Protein AF-A0A7C2QAQ6-F1 (afdb_monomer)

Radius of gyration: 14.37 Å; Cα contacts (8 Å, |Δi|>4): 98; chains: 1; bounding box: 31×32×42 Å

Structure (mmCIF, N/CA/C/O backbone):
data_AF-A0A7C2QAQ6-F1
#
_entry.id   AF-A0A7C2QAQ6-F1
#
loop_
_atom_site.group_PDB
_atom_site.id
_atom_site.type_symbol
_atom_site.label_atom_id
_atom_site.label_alt_id
_atom_site.label_comp_id
_atom_site.label_asym_id
_atom_site.label_entity_id
_atom_site.label_seq_id
_atom_site.pdbx_PDB_ins_code
_atom_site.Cartn_x
_atom_site.Cartn_y
_atom_site.Cartn_z
_atom_site.occupancy
_atom_site.B_iso_or_equiv
_atom_site.auth_seq_id
_atom_site.auth_comp_id
_atom_site.auth_asym_id
_atom_site.auth_atom_id
_atom_site.pdbx_PDB_model_num
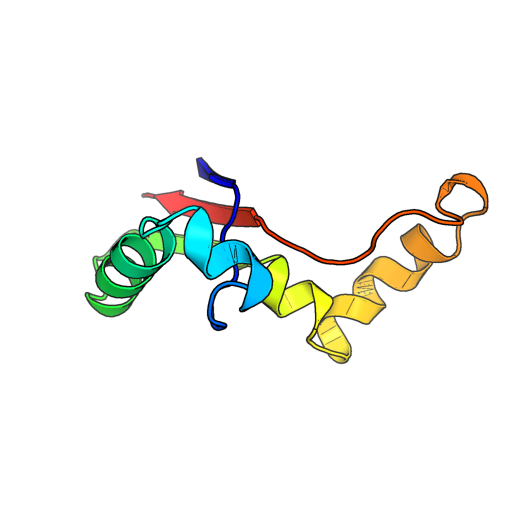ATOM 1 N N . MET A 1 1 ? -13.905 0.706 1.427 1.00 93.50 1 MET A N 1
ATOM 2 C CA . MET A 1 1 ? -13.309 2.047 1.244 1.00 93.50 1 MET A CA 1
ATOM 3 C C . MET A 1 1 ? -11.869 1.890 0.783 1.00 93.50 1 MET A C 1
ATOM 5 O O . MET A 1 1 ? -11.239 0.903 1.147 1.00 93.50 1 MET A O 1
ATOM 9 N N . GLN A 1 2 ? -11.371 2.824 -0.025 1.00 95.56 2 GLN A N 1
ATOM 10 C CA . GLN A 1 2 ? -9.995 2.833 -0.519 1.00 95.56 2 GLN A CA 1
ATOM 11 C C . GLN A 1 2 ? -9.283 4.093 -0.011 1.00 95.56 2 GLN A C 1
ATOM 13 O O . GLN A 1 2 ? -9.896 5.157 0.062 1.00 95.56 2 GLN A O 1
ATOM 18 N N . PHE A 1 3 ? -8.009 3.941 0.349 1.00 96.19 3 PHE A N 1
ATOM 19 C CA . PHE A 1 3 ? -7.095 5.028 0.678 1.00 96.19 3 PHE A CA 1
ATOM 20 C C . PHE A 1 3 ? -5.933 5.042 -0.317 1.00 96.19 3 PHE A C 1
ATOM 22 O O . PHE A 1 3 ? -5.328 3.999 -0.595 1.00 96.19 3 PHE A O 1
ATOM 29 N N . HIS A 1 4 ? -5.620 6.225 -0.838 1.00 95.06 4 HIS A N 1
ATOM 30 C CA . HIS A 1 4 ? -4.448 6.474 -1.674 1.00 95.06 4 HIS A CA 1
ATOM 31 C C . HIS A 1 4 ? -3.222 6.803 -0.819 1.00 95.06 4 HIS A C 1
ATOM 33 O O . HIS A 1 4 ? -3.356 7.199 0.336 1.00 95.06 4 HIS A O 1
ATOM 39 N N . ASP A 1 5 ? -2.038 6.653 -1.408 1.00 95.62 5 ASP A N 1
ATOM 40 C CA . ASP A 1 5 ? -0.751 7.002 -0.806 1.00 95.62 5 ASP A CA 1
ATOM 41 C C . ASP A 1 5 ? -0.528 6.341 0.563 1.00 95.62 5 ASP A C 1
ATOM 43 O O . ASP A 1 5 ? -0.090 6.969 1.525 1.00 95.62 5 ASP A O 1
ATOM 47 N N . ILE A 1 6 ? -0.831 5.043 0.644 1.00 97.38 6 ILE A N 1
ATOM 48 C CA . ILE A 1 6 ? -0.595 4.218 1.832 1.00 97.38 6 ILE A CA 1
ATOM 49 C C . ILE A 1 6 ? 0.458 3.162 1.510 1.00 97.38 6 ILE A C 1
ATOM 51 O O . ILE A 1 6 ? 0.272 2.354 0.596 1.00 97.38 6 ILE A O 1
ATOM 55 N N . PHE A 1 7 ? 1.541 3.150 2.293 1.00 97.44 7 PHE A N 1
ATOM 56 C CA . PHE A 1 7 ? 2.667 2.229 2.122 1.00 97.44 7 PHE A CA 1
ATOM 57 C C . PHE A 1 7 ? 2.765 1.164 3.217 1.00 97.44 7 PHE A C 1
ATOM 59 O O . PHE A 1 7 ? 3.721 0.391 3.217 1.00 97.44 7 PHE A O 1
ATOM 66 N N . LEU A 1 8 ? 1.778 1.083 4.116 1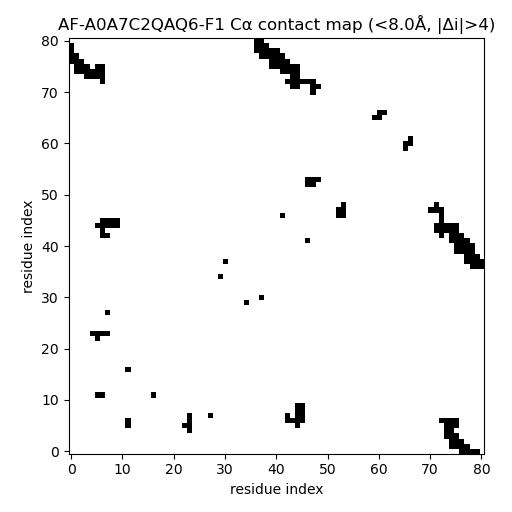.00 97.19 8 LEU A N 1
ATOM 67 C CA . LEU A 1 8 ? 1.781 0.126 5.222 1.00 97.19 8 LEU A CA 1
ATOM 68 C C . LEU A 1 8 ? 2.043 -1.321 4.743 1.00 97.19 8 LEU A C 1
ATOM 70 O O . LEU A 1 8 ? 1.513 -1.728 3.703 1.00 97.19 8 LEU A O 1
ATOM 74 N N . PRO A 1 9 ? 2.846 -2.102 5.494 1.00 96.31 9 PRO A N 1
ATOM 75 C CA . PRO A 1 9 ? 3.414 -1.787 6.814 1.00 96.31 9 PRO A CA 1
ATOM 76 C C . PRO A 1 9 ? 4.718 -0.966 6.771 1.00 96.31 9 PRO A C 1
ATOM 78 O O . PRO A 1 9 ? 5.394 -0.841 7.788 1.00 96.31 9 PRO A O 1
ATOM 81 N N . TYR A 1 10 ? 5.100 -0.434 5.612 1.00 96.81 10 TYR A N 1
ATOM 82 C CA . TYR A 1 10 ? 6.330 0.331 5.435 1.00 96.81 10 TYR A CA 1
ATOM 83 C C . TYR A 1 10 ? 6.115 1.835 5.629 1.00 96.81 10 TYR A C 1
ATOM 85 O O . TYR A 1 10 ? 5.007 2.353 5.479 1.00 96.81 10 TYR A O 1
ATOM 93 N N . ASP A 1 11 ? 7.211 2.546 5.886 1.00 96.44 11 ASP A N 1
ATOM 94 C CA . ASP A 1 11 ? 7.229 4.004 5.872 1.00 96.44 11 ASP A CA 1
ATOM 95 C C . ASP A 1 11 ? 7.060 4.585 4.463 1.00 96.44 11 ASP A C 1
ATOM 97 O O . ASP A 1 11 ? 7.267 3.918 3.439 1.00 96.44 11 ASP A O 1
ATOM 101 N N . TYR A 1 12 ? 6.717 5.875 4.420 1.00 96.44 12 TYR A N 1
ATOM 102 C CA . TYR A 1 12 ? 6.768 6.646 3.185 1.00 96.44 12 TYR A CA 1
ATOM 103 C C . TYR A 1 12 ? 8.182 6.609 2.585 1.00 96.44 12 TYR A C 1
ATOM 105 O O . TYR A 1 12 ? 9.170 6.645 3.325 1.00 96.44 12 TYR A O 1
ATOM 113 N N . PRO A 1 13 ? 8.320 6.599 1.245 1.00 93.75 13 PRO A N 1
ATOM 114 C CA . PRO A 1 13 ? 9.627 6.712 0.612 1.00 93.75 13 PRO A CA 1
ATOM 115 C C . PRO A 1 13 ? 10.380 7.960 1.113 1.00 93.75 13 PRO A C 1
ATOM 117 O O . PRO A 1 13 ? 9.789 9.040 1.125 1.00 93.75 13 PRO A O 1
ATOM 120 N N . PRO A 1 14 ? 11.686 7.887 1.445 1.00 94.19 14 PRO A N 1
ATOM 121 C CA . PRO A 1 14 ? 12.409 9.021 2.038 1.00 94.19 14 PRO A CA 1
ATOM 122 C C . PRO A 1 14 ? 12.343 10.318 1.218 1.00 94.19 14 PRO A C 1
ATOM 124 O O . PRO A 1 14 ? 12.272 11.418 1.764 1.00 94.19 14 PRO A O 1
ATOM 127 N N . HIS A 1 15 ? 12.294 10.204 -0.112 1.00 94.25 15 HIS A N 1
ATOM 128 C CA . HIS A 1 15 ? 12.180 11.352 -1.015 1.00 94.25 15 HIS A CA 1
ATOM 129 C C . HIS A 1 15 ? 10.822 12.084 -0.927 1.00 94.25 15 HIS A C 1
ATOM 131 O O . HIS A 1 15 ? 10.698 13.195 -1.440 1.00 94.25 15 HIS A O 1
ATOM 137 N N . TRP A 1 16 ? 9.814 11.509 -0.258 1.00 94.62 16 TRP A N 1
ATOM 138 C CA . TRP A 1 16 ? 8.522 12.150 0.024 1.00 94.62 16 TRP A CA 1
ATOM 139 C C . TRP A 1 16 ? 8.530 12.975 1.313 1.00 94.62 16 TRP A C 1
ATOM 141 O O . TRP A 1 16 ? 7.530 13.622 1.605 1.00 94.62 16 TRP A O 1
ATOM 151 N N . GLY A 1 17 ? 9.643 13.044 2.054 1.00 91.62 17 GLY A N 1
ATOM 152 C CA . GLY A 1 17 ? 9.704 13.761 3.336 1.00 91.62 17 GLY A CA 1
ATOM 153 C C . GLY A 1 17 ? 9.281 15.238 3.277 1.00 91.62 17 GLY A C 1
ATOM 154 O O . GLY A 1 17 ? 8.787 15.773 4.261 1.00 91.62 17 GLY A O 1
ATOM 155 N N . LYS A 1 18 ? 9.393 15.894 2.112 1.00 95.75 18 LYS A N 1
ATOM 156 C CA . LYS A 1 18 ? 8.939 17.285 1.901 1.00 95.75 18 LYS A CA 1
ATOM 157 C C . LYS A 1 18 ? 7.441 17.431 1.602 1.00 95.75 18 LYS A C 1
ATOM 159 O O . LYS A 1 18 ? 6.968 18.551 1.449 1.00 95.75 18 LYS A O 1
ATOM 164 N N . ARG A 1 19 ? 6.707 16.324 1.462 1.00 94.88 19 ARG A N 1
ATOM 165 C CA . ARG A 1 19 ? 5.248 16.324 1.264 1.00 94.88 19 ARG A CA 1
ATOM 166 C C . ARG A 1 19 ? 4.486 16.400 2.584 1.00 94.88 19 ARG A C 1
ATOM 168 O O . ARG A 1 19 ? 3.322 16.772 2.569 1.00 94.88 19 ARG A O 1
ATOM 175 N N . TYR A 1 20 ? 5.146 16.072 3.699 1.00 93.19 20 TYR A N 1
ATOM 176 C CA . TYR A 1 20 ? 4.577 16.112 5.050 1.00 93.19 20 TYR A CA 1
ATOM 177 C C . TYR A 1 20 ? 3.291 15.281 5.224 1.00 93.19 20 TYR A C 1
ATOM 179 O O . TYR A 1 20 ? 2.465 15.591 6.078 1.00 93.19 20 TYR A O 1
ATOM 187 N N . TYR A 1 21 ? 3.129 14.215 4.433 1.00 95.44 21 TYR A N 1
AT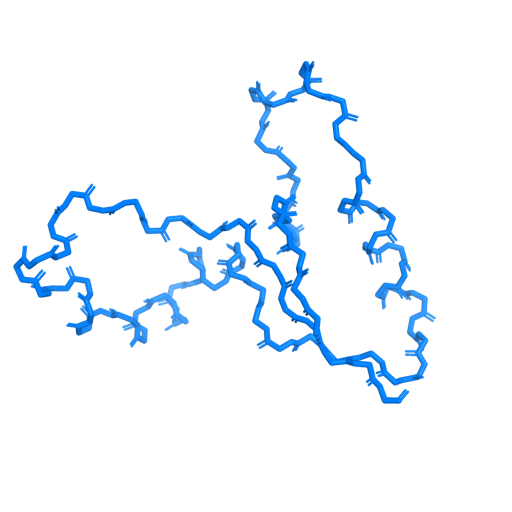OM 188 C CA . TYR A 1 21 ? 2.026 13.270 4.601 1.00 95.44 21 TYR A CA 1
ATOM 189 C C . TYR A 1 21 ? 2.153 12.525 5.926 1.00 95.44 21 TYR A C 1
ATOM 191 O O . TYR A 1 21 ? 3.245 12.132 6.344 1.00 95.44 21 TYR A O 1
ATOM 199 N N . SER A 1 22 ? 1.015 12.342 6.585 1.00 95.25 22 SER A N 1
ATOM 200 C CA . SER A 1 22 ? 0.915 11.712 7.906 1.00 95.25 22 SER A CA 1
ATOM 201 C C . SER A 1 22 ? -0.268 10.749 8.031 1.00 95.25 22 SER A C 1
ATOM 203 O O . SER A 1 22 ? -0.380 10.018 9.016 1.00 95.25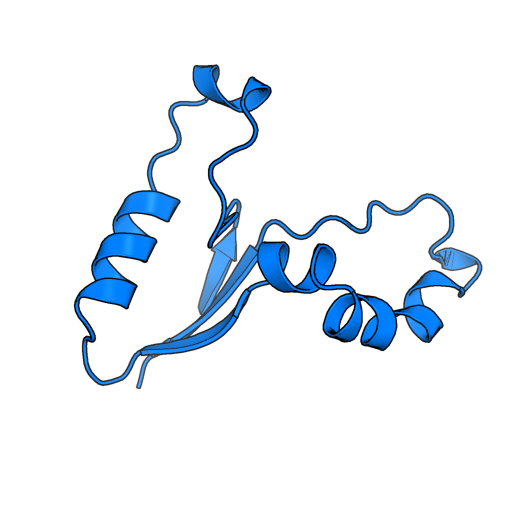 22 SER A O 1
ATOM 205 N N . GLU A 1 23 ? -1.119 10.693 7.010 1.00 95.69 23 GLU A N 1
ATOM 206 C CA . GLU A 1 23 ? -2.385 9.972 6.968 1.00 95.69 23 GLU A CA 1
ATOM 207 C C . GLU A 1 23 ? -2.194 8.470 7.209 1.00 95.69 23 GLU A C 1
ATOM 209 O O . GLU A 1 23 ? -2.954 7.869 7.971 1.00 95.69 23 GLU A O 1
ATOM 214 N N . GLN A 1 24 ? -1.141 7.859 6.647 1.00 96.62 24 GLN A N 1
ATOM 215 C CA . GLN A 1 24 ? -0.883 6.435 6.875 1.00 96.62 24 GLN A CA 1
ATOM 216 C C . GLN A 1 24 ? -0.565 6.101 8.336 1.00 96.62 24 GLN A C 1
ATOM 218 O O . GLN A 1 24 ? -0.857 4.993 8.778 1.00 96.62 24 GLN A O 1
ATOM 223 N N . TYR A 1 25 ? 0.023 7.031 9.094 1.00 96.94 25 TYR A N 1
ATOM 224 C CA . TYR A 1 25 ? 0.367 6.789 10.494 1.00 96.94 25 TYR A CA 1
ATOM 225 C C . TYR A 1 25 ? -0.878 6.835 11.378 1.00 96.94 25 TYR A C 1
ATOM 227 O O . TYR A 1 25 ? -1.013 6.014 12.282 1.00 96.94 25 TYR A O 1
ATOM 235 N N . LEU A 1 26 ? -1.831 7.720 11.072 1.00 95.19 26 LEU A N 1
ATOM 236 C CA . LEU A 1 26 ? -3.144 7.717 11.723 1.00 95.19 26 LEU A CA 1
ATOM 237 C C . LEU A 1 26 ? -3.915 6.430 11.409 1.00 95.19 26 LEU A C 1
ATOM 239 O O . LEU A 1 26 ? -4.470 5.807 12.313 1.00 95.19 26 LEU A O 1
ATOM 243 N N . LEU A 1 27 ? -3.884 5.990 10.149 1.00 94.56 27 LEU A N 1
ATOM 244 C CA . LEU A 1 27 ? -4.465 4.711 9.748 1.00 94.56 27 LEU A CA 1
ATOM 245 C C . LEU A 1 27 ? -3.803 3.534 10.482 1.00 94.56 27 LEU A C 1
ATOM 247 O O . LEU A 1 27 ? -4.505 2.655 10.974 1.00 94.56 27 LEU A O 1
ATOM 251 N N . ALA A 1 28 ? -2.474 3.523 10.609 1.00 95.62 28 ALA A N 1
ATOM 252 C CA . ALA A 1 28 ? -1.754 2.482 11.340 1.00 95.62 28 ALA A CA 1
ATOM 253 C C . ALA A 1 28 ? -2.166 2.424 12.817 1.00 95.62 28 ALA A C 1
ATOM 255 O 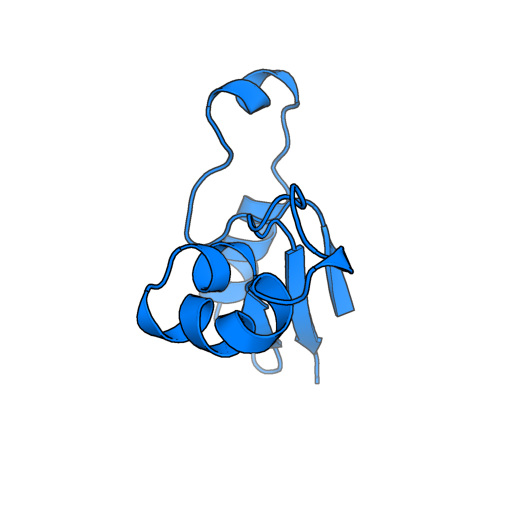O . ALA A 1 28 ? -2.419 1.337 13.333 1.00 95.62 28 ALA A O 1
ATOM 256 N N . VAL A 1 29 ? -2.288 3.578 13.484 1.00 95.19 29 VAL A N 1
ATOM 257 C CA . VAL A 1 29 ? -2.791 3.656 14.866 1.00 95.19 29 VAL A CA 1
ATOM 258 C C . VAL A 1 29 ? -4.199 3.073 14.962 1.00 95.19 29 VAL A C 1
ATOM 260 O O . VAL A 1 29 ? -4.465 2.278 15.861 1.00 95.19 29 VAL A O 1
ATOM 263 N N . TRP A 1 30 ? -5.084 3.416 14.025 1.00 92.06 30 TRP A N 1
ATOM 264 C CA . TRP A 1 30 ? -6.458 2.919 14.020 1.00 92.06 30 TRP A CA 1
ATOM 265 C C . TRP A 1 30 ? -6.534 1.397 13.829 1.00 92.06 30 TRP A C 1
ATOM 267 O O . TRP A 1 30 ? -7.237 0.719 14.575 1.00 92.06 30 TRP A O 1
ATOM 277 N N . LEU A 1 31 ? -5.737 0.840 12.910 1.00 92.94 31 LEU A N 1
ATOM 278 C CA . LEU A 1 31 ? -5.625 -0.610 12.714 1.00 92.94 31 LEU A CA 1
ATOM 279 C C . LEU A 1 31 ? -5.054 -1.319 13.956 1.00 92.94 31 LEU A C 1
ATOM 281 O O . LEU A 1 31 ? -5.538 -2.382 14.348 1.00 92.94 31 LEU A O 1
ATOM 285 N N . LEU A 1 32 ? -4.046 -0.730 14.607 1.00 93.75 32 LEU A N 1
ATOM 286 C CA . LEU A 1 32 ? -3.421 -1.285 15.814 1.00 93.75 32 LEU A CA 1
ATOM 287 C C . LEU A 1 32 ? -4.314 -1.204 17.054 1.00 93.75 32 LEU A C 1
ATOM 289 O O . LEU A 1 32 ? -4.175 -2.041 17.946 1.00 93.75 32 LEU A O 1
ATOM 293 N N . ALA A 1 33 ? -5.244 -0.248 17.104 1.00 93.00 33 ALA A N 1
ATOM 294 C CA . ALA A 1 33 ? -6.236 -0.150 18.171 1.00 93.00 33 ALA A CA 1
ATOM 295 C C . ALA A 1 33 ? -7.205 -1.350 18.199 1.00 93.00 33 ALA A C 1
ATOM 297 O O . ALA A 1 33 ? -7.927 -1.512 19.181 1.00 93.00 33 ALA A O 1
ATOM 298 N N . ARG A 1 34 ? -7.188 -2.212 17.164 1.00 82.00 34 ARG A N 1
ATOM 299 C CA . ARG A 1 34 ? -8.035 -3.412 17.026 1.00 82.00 34 ARG A CA 1
ATOM 300 C C . ARG A 1 34 ? -9.521 -3.102 17.185 1.00 82.00 34 ARG A C 1
ATOM 302 O O . ARG A 1 34 ? -10.255 -3.847 17.832 1.00 82.00 34 ARG A O 1
ATOM 309 N N . GLU A 1 35 ? -9.939 -1.987 16.601 1.00 79.31 35 GLU A N 1
ATOM 310 C CA . GLU A 1 35 ? -11.341 -1.602 16.573 1.00 79.31 35 GLU A CA 1
ATOM 311 C C . GLU A 1 35 ? -12.151 -2.700 15.840 1.00 79.31 35 GLU A C 1
ATOM 313 O O . GLU A 1 35 ? -11.772 -3.107 14.733 1.00 79.31 35 GLU A O 1
ATOM 318 N N . PRO A 1 36 ? -13.186 -3.280 16.480 1.00 80.44 36 PRO A N 1
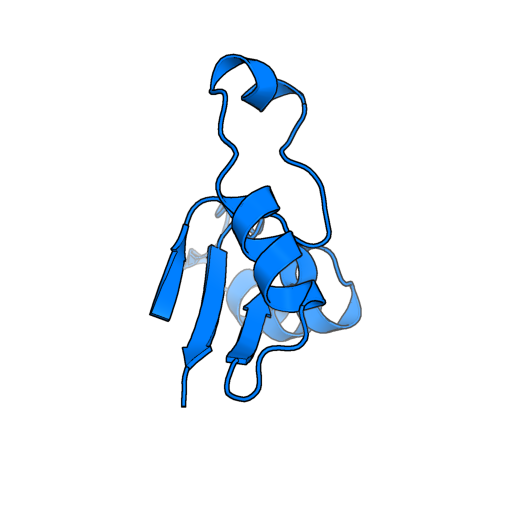ATOM 319 C CA . PRO A 1 36 ? -13.983 -4.333 15.867 1.00 80.44 36 PRO A CA 1
ATOM 320 C C . PRO A 1 36 ? -14.755 -3.808 14.656 1.00 80.44 36 PRO A C 1
ATOM 322 O O . PRO A 1 36 ? -15.589 -2.928 14.789 1.00 80.44 36 PRO A O 1
ATOM 325 N N . GLY A 1 37 ? -14.560 -4.433 13.496 1.00 86.25 37 GLY A N 1
ATOM 326 C CA . GLY A 1 37 ? -15.298 -4.084 12.277 1.00 86.25 37 GLY A CA 1
ATOM 327 C C . GLY A 1 37 ? -14.415 -3.598 11.137 1.00 86.25 37 GLY A C 1
ATOM 328 O O . GLY A 1 37 ? -14.919 -3.421 10.032 1.00 86.25 37 GLY A O 1
ATOM 329 N N . ILE A 1 38 ? -13.104 -3.455 11.354 1.00 91.12 38 ILE A N 1
ATOM 330 C CA . ILE A 1 38 ? -12.152 -3.116 10.291 1.00 91.12 38 ILE A CA 1
ATOM 331 C C . ILE A 1 38 ? -11.461 -4.371 9.765 1.00 91.12 38 ILE A C 1
ATOM 333 O O . ILE A 1 38 ? -10.761 -5.076 10.490 1.00 91.12 38 ILE A O 1
ATOM 337 N N . GLU A 1 39 ? -11.598 -4.608 8.465 1.00 93.69 39 GLU A N 1
ATOM 338 C CA . GLU A 1 39 ? -10.928 -5.692 7.748 1.00 93.69 39 GLU A CA 1
ATOM 339 C C . GLU A 1 39 ? -10.023 -5.101 6.661 1.00 93.69 39 GLU A C 1
ATOM 341 O O . GLU A 1 39 ? -10.480 -4.345 5.799 1.00 93.69 39 GLU A O 1
ATOM 346 N N . VAL A 1 40 ? -8.734 -5.450 6.680 1.00 95.25 40 VAL A N 1
ATOM 347 C CA . VAL A 1 40 ? -7.794 -5.084 5.611 1.00 95.25 40 VAL A CA 1
ATOM 348 C C . VAL A 1 40 ? -7.992 -6.043 4.441 1.00 95.25 40 VAL A C 1
ATOM 350 O O . VAL A 1 40 ? -7.760 -7.239 4.578 1.00 95.25 40 VAL A O 1
ATOM 353 N N . LEU A 1 41 ? -8.404 -5.512 3.288 1.00 96.56 41 LEU A N 1
ATOM 354 C CA . LEU A 1 41 ? -8.711 -6.311 2.099 1.00 96.56 41 LEU A CA 1
ATOM 355 C C . LEU A 1 41 ? -7.534 -6.387 1.121 1.00 96.56 41 LEU A C 1
ATOM 357 O O . LEU A 1 41 ? -7.188 -7.466 0.659 1.00 96.56 41 LEU A O 1
ATOM 361 N N . LEU A 1 42 ? -6.942 -5.239 0.769 1.00 97.00 42 LEU A N 1
ATOM 362 C CA . LEU A 1 42 ? -5.880 -5.153 -0.247 1.00 97.00 42 LEU A CA 1
ATOM 363 C C . LEU A 1 42 ? -4.831 -4.101 0.148 1.00 97.00 42 LEU A C 1
ATOM 365 O O . LEU A 1 42 ? -4.968 -2.933 -0.232 1.00 97.00 42 LEU A O 1
ATOM 369 N N . PRO A 1 43 ? -3.793 -4.473 0.920 1.00 97.44 43 PRO A N 1
ATOM 370 C CA . PRO A 1 43 ? -2.657 -3.607 1.219 1.00 97.44 43 PRO A CA 1
ATOM 371 C C . PRO A 1 43 ? -1.642 -3.668 0.066 1.00 97.44 43 PRO A C 1
ATOM 373 O O . PRO A 1 43 ? -0.666 -4.416 0.110 1.00 97.44 43 PRO A O 1
ATOM 376 N N . ASN A 1 44 ? -1.863 -2.896 -1.000 1.00 97.69 44 ASN A N 1
ATOM 377 C CA . ASN A 1 44 ? -1.132 -3.083 -2.260 1.00 97.69 44 ASN A CA 1
ATOM 378 C C . ASN A 1 44 ? 0.372 -2.799 -2.147 1.00 97.69 44 ASN A C 1
ATOM 380 O O . ASN A 1 44 ? 1.159 -3.401 -2.872 1.00 97.69 44 ASN A O 1
ATOM 384 N N . ALA A 1 45 ? 0.793 -1.921 -1.232 1.00 97.44 45 ALA A N 1
ATOM 385 C CA . ALA A 1 45 ? 2.213 -1.698 -0.970 1.00 97.44 45 ALA A CA 1
ATOM 386 C C . ALA A 1 45 ? 2.909 -2.956 -0.427 1.00 97.44 45 ALA A C 1
ATOM 388 O O . ALA A 1 45 ? 3.991 -3.296 -0.902 1.00 97.44 45 ALA A O 1
ATOM 389 N N . PHE A 1 46 ? 2.265 -3.669 0.503 1.00 97.56 46 PHE A N 1
ATOM 390 C CA . PHE A 1 46 ? 2.712 -4.974 0.994 1.00 97.56 46 PHE A CA 1
ATOM 391 C C . PHE A 1 46 ? 2.705 -6.024 -0.118 1.00 97.56 46 PHE A C 1
ATOM 393 O O . PHE A 1 46 ? 3.750 -6.591 -0.419 1.00 97.56 46 PHE A O 1
ATOM 400 N N . ILE A 1 47 ? 1.564 -6.199 -0.795 1.00 97.56 47 ILE A N 1
ATOM 401 C CA . ILE A 1 47 ? 1.398 -7.197 -1.866 1.00 97.56 47 ILE A CA 1
ATOM 402 C C . ILE A 1 47 ? 2.461 -7.031 -2.957 1.00 97.56 47 ILE A C 1
ATOM 404 O O . ILE A 1 47 ? 3.051 -8.010 -3.387 1.00 97.56 47 ILE A O 1
ATOM 408 N N . SER A 1 48 ? 2.755 -5.796 -3.379 1.00 96.19 48 SER A N 1
ATOM 409 C CA . SER A 1 48 ? 3.737 -5.542 -4.445 1.00 96.19 48 SER A CA 1
ATOM 410 C C . SER A 1 48 ? 5.191 -5.871 -4.077 1.00 96.19 48 SER A C 1
ATOM 412 O O . SER A 1 48 ? 6.036 -5.917 -4.967 1.00 96.19 48 SER A O 1
ATOM 414 N N . ARG A 1 49 ? 5.501 -6.056 -2.786 1.00 95.62 49 ARG A N 1
ATOM 415 C CA . ARG A 1 49 ? 6.853 -6.361 -2.282 1.00 95.62 49 ARG A CA 1
ATOM 416 C C . ARG A 1 49 ? 6.975 -7.770 -1.716 1.00 95.62 49 ARG A C 1
ATOM 418 O O . ARG A 1 49 ? 8.093 -8.244 -1.533 1.00 95.62 49 ARG A O 1
ATOM 425 N N . ASP A 1 50 ? 5.852 -8.408 -1.420 1.00 97.12 50 ASP A N 1
ATOM 426 C CA . ASP A 1 50 ? 5.818 -9.789 -0.981 1.00 97.12 50 ASP A CA 1
ATOM 427 C C . ASP A 1 50 ? 6.021 -10.727 -2.188 1.00 97.12 50 ASP A C 1
ATOM 429 O O . ASP A 1 50 ? 5.258 -10.641 -3.154 1.00 97.12 50 ASP A O 1
ATOM 433 N N . PRO A 1 51 ? 7.043 -11.603 -2.190 1.00 95.00 51 PRO A N 1
ATOM 434 C CA . PRO A 1 51 ? 7.334 -12.450 -3.345 1.00 95.00 51 PRO A CA 1
ATOM 435 C C . PRO A 1 51 ? 6.213 -13.432 -3.695 1.00 95.00 51 PRO A C 1
ATOM 437 O O . PRO A 1 51 ? 6.016 -13.730 -4.866 1.00 95.00 51 PRO A O 1
ATOM 440 N N . GLU A 1 52 ? 5.479 -13.945 -2.709 1.00 97.12 52 GLU A N 1
ATOM 441 C CA . GLU A 1 52 ? 4.403 -14.904 -2.964 1.00 97.12 52 GLU A CA 1
ATOM 442 C C . GLU A 1 52 ? 3.184 -14.193 -3.557 1.00 97.12 52 GLU A C 1
ATOM 444 O O . GLU A 1 52 ? 2.651 -14.604 -4.589 1.00 97.12 52 GLU A O 1
ATOM 449 N N . LEU A 1 53 ? 2.773 -13.082 -2.944 1.00 96.38 53 LEU A N 1
ATOM 450 C CA . LEU A 1 53 ? 1.575 -12.355 -3.355 1.00 96.38 53 LEU A CA 1
ATOM 451 C C . LEU A 1 53 ? 1.778 -11.558 -4.645 1.00 96.38 53 LEU A C 1
ATOM 453 O O . LEU A 1 53 ? 0.852 -11.463 -5.451 1.00 96.38 53 LEU A O 1
ATOM 457 N N . SER A 1 54 ? 2.966 -10.989 -4.866 1.00 96.06 54 SER A N 1
ATOM 458 C CA . SER A 1 54 ? 3.249 -10.229 -6.091 1.00 96.06 54 SER A CA 1
ATOM 459 C C . SER A 1 54 ? 3.186 -11.109 -7.342 1.00 96.06 54 SER A C 1
ATOM 461 O O . SER A 1 54 ? 2.642 -10.662 -8.355 1.00 96.06 54 SER A O 1
ATOM 463 N N . HIS A 1 55 ? 3.633 -12.367 -7.251 1.00 96.31 55 HIS A N 1
ATOM 464 C CA . HIS A 1 55 ? 3.602 -13.320 -8.364 1.00 96.31 55 HIS A CA 1
ATOM 465 C C . HIS A 1 55 ? 2.187 -13.770 -8.758 1.00 96.31 55 HIS A C 1
ATOM 467 O O . HIS A 1 55 ? 1.964 -14.197 -9.889 1.00 96.31 55 HIS A O 1
ATOM 473 N N . VAL A 1 56 ? 1.179 -13.605 -7.890 1.00 96.81 56 VAL A N 1
ATOM 474 C CA . VAL A 1 56 ? -0.232 -13.863 -8.254 1.00 96.81 56 VAL A CA 1
ATOM 475 C C . VAL A 1 56 ? -0.661 -13.016 -9.461 1.00 96.81 56 VAL A C 1
ATOM 477 O O . VAL A 1 56 ? -1.524 -13.423 -10.239 1.00 96.81 56 VAL A O 1
ATOM 480 N N . LEU A 1 57 ? -0.046 -11.843 -9.637 1.00 94.25 57 LEU A N 1
ATOM 481 C CA . LEU A 1 57 ? -0.322 -10.925 -10.738 1.00 94.25 57 LEU A CA 1
ATOM 482 C C . LEU A 1 57 ? 0.603 -11.122 -11.949 1.00 94.25 57 LEU A C 1
ATOM 484 O O . LEU A 1 57 ? 0.458 -10.385 -12.924 1.00 94.25 57 LEU A O 1
ATOM 488 N N . ASP A 1 58 ? 1.515 -12.098 -11.946 1.00 94.94 58 ASP A N 1
ATOM 489 C CA . ASP A 1 58 ? 2.431 -12.331 -13.073 1.00 94.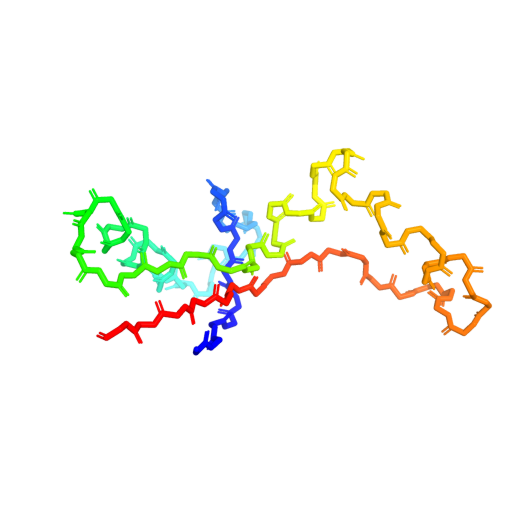94 58 ASP A CA 1
ATOM 490 C C . ASP A 1 58 ? 1.710 -12.487 -14.420 1.00 94.94 58 ASP A C 1
ATOM 492 O O . ASP A 1 58 ? 2.097 -11.791 -15.362 1.00 94.94 58 ASP A O 1
ATOM 496 N N . PRO A 1 59 ? 0.592 -13.239 -14.534 1.00 96.50 59 PRO A N 1
ATOM 497 C CA . PRO A 1 59 ? -0.129 -13.341 -15.803 1.00 96.50 59 PRO A CA 1
ATOM 498 C C . PRO A 1 59 ? -0.623 -11.990 -16.344 1.00 96.50 59 PRO A C 1
ATOM 500 O O . PRO A 1 59 ? -0.721 -11.796 -17.556 1.00 96.50 59 PRO A O 1
ATOM 503 N N . LEU A 1 60 ? -0.933 -11.036 -15.457 1.00 95.06 60 LEU A N 1
ATOM 504 C CA . LEU A 1 60 ? -1.289 -9.669 -15.841 1.00 95.06 60 LEU A CA 1
ATOM 505 C C . LEU A 1 60 ? -0.048 -8.902 -16.313 1.00 95.06 60 LEU A C 1
ATOM 507 O O . LEU A 1 60 ? -0.094 -8.221 -17.336 1.00 95.06 60 LEU A O 1
ATOM 511 N N . TRP A 1 61 ? 1.056 -9.004 -15.572 1.00 95.19 61 TRP A N 1
ATOM 512 C CA . TRP A 1 61 ? 2.286 -8.259 -15.840 1.00 95.19 61 TRP A CA 1
ATOM 513 C C . TRP A 1 61 ? 3.073 -8.745 -17.057 1.00 95.19 61 TRP A C 1
ATOM 515 O O . TRP A 1 61 ? 3.833 -7.965 -17.634 1.00 95.19 61 TRP A O 1
ATOM 525 N N . GLU A 1 62 ? 2.903 -10.005 -17.441 1.00 95.69 62 GLU A N 1
ATOM 526 C CA . GLU A 1 62 ? 3.489 -10.598 -18.645 1.00 95.69 62 GLU A CA 1
ATOM 527 C C . GLU A 1 62 ? 2.737 -10.199 -19.923 1.00 95.69 62 GLU A C 1
ATOM 529 O O . GLU A 1 62 ? 3.276 -10.318 -21.027 1.00 95.69 62 GLU A O 1
ATOM 534 N N . HIS A 1 63 ? 1.511 -9.677 -19.803 1.00 97.56 63 HIS A N 1
ATOM 535 C CA . HIS A 1 63 ? 0.731 -9.252 -20.957 1.00 97.56 63 HIS A CA 1
ATOM 536 C C . HIS A 1 63 ? 1.425 -8.085 -21.696 1.00 97.56 63 HIS A C 1
ATOM 538 O O . HIS A 1 63 ? 1.791 -7.094 -21.057 1.00 97.56 63 HIS A O 1
ATOM 544 N N . PRO A 1 64 ? 1.543 -8.108 -23.043 1.00 97.56 64 PRO A N 1
ATOM 545 C CA . PRO A 1 64 ? 2.255 -7.071 -23.800 1.00 97.56 64 PRO A CA 1
ATOM 546 C C . PRO A 1 64 ? 1.774 -5.639 -23.528 1.00 97.56 64 PRO A C 1
ATOM 548 O O . PRO A 1 64 ? 2.576 -4.712 -23.489 1.00 97.56 64 PRO A O 1
ATOM 551 N N . ALA A 1 65 ? 0.474 -5.456 -23.277 1.00 97.31 65 ALA A N 1
ATOM 552 C CA . ALA A 1 65 ? -0.100 -4.145 -22.950 1.00 97.31 65 ALA A CA 1
ATOM 553 C C . ALA A 1 65 ? 0.351 -3.573 -21.591 1.00 97.31 65 ALA A C 1
ATOM 555 O O . ALA A 1 65 ? 0.176 -2.382 -21.354 1.00 97.31 65 ALA A O 1
ATOM 556 N N . MET A 1 66 ? 0.912 -4.400 -20.705 1.00 96.69 66 MET A N 1
ATOM 557 C CA . MET A 1 66 ? 1.400 -3.987 -19.384 1.00 96.69 66 MET A CA 1
ATOM 558 C C . MET A 1 66 ? 2.912 -3.725 -19.362 1.00 96.69 66 MET A C 1
ATOM 560 O O . MET A 1 66 ? 3.472 -3.396 -18.313 1.00 96.69 66 MET A O 1
ATOM 564 N N . GLN A 1 67 ? 3.594 -3.830 -20.509 1.00 95.44 67 GLN A N 1
ATOM 565 C CA . GLN A 1 67 ? 5.018 -3.516 -20.604 1.00 95.44 67 GLN A CA 1
ATOM 566 C C . GLN A 1 67 ? 5.291 -2.059 -20.203 1.00 95.44 67 GLN A C 1
ATOM 568 O O . GLN A 1 67 ? 4.663 -1.126 -20.694 1.00 95.44 67 GLN A O 1
ATOM 573 N N . GLY A 1 68 ? 6.247 -1.865 -19.291 1.00 95.00 68 GLY A N 1
ATOM 574 C CA . GLY A 1 68 ? 6.647 -0.544 -18.796 1.00 95.00 68 GLY A CA 1
ATOM 575 C C . GLY A 1 68 ? 5.745 0.055 -17.709 1.00 95.00 68 GLY A C 1
ATOM 576 O O . GLY A 1 68 ? 6.077 1.112 -17.174 1.00 95.00 68 GLY A O 1
ATOM 577 N N . VAL A 1 69 ? 4.643 -0.605 -17.335 1.00 95.12 69 VAL A N 1
ATOM 578 C CA . VAL A 1 69 ? 3.778 -0.148 -16.236 1.00 95.12 69 VAL A CA 1
ATOM 579 C C . VAL A 1 69 ? 4.477 -0.346 -14.887 1.00 95.12 69 VAL A C 1
ATOM 581 O O . VAL A 1 69 ? 5.096 -1.378 -14.623 1.00 95.12 69 VAL A O 1
ATOM 584 N N . ASN A 1 70 ? 4.373 0.655 -14.009 1.00 93.06 70 ASN A N 1
ATOM 585 C CA . ASN A 1 70 ? 4.901 0.580 -12.650 1.00 93.06 70 ASN A CA 1
ATOM 586 C C . ASN A 1 70 ? 4.100 -0.439 -11.821 1.00 93.06 70 ASN A C 1
ATOM 588 O O . ASN A 1 70 ? 2.886 -0.310 -11.686 1.00 93.06 70 ASN A O 1
ATOM 592 N N . ARG A 1 71 ? 4.797 -1.421 -11.240 1.00 93.50 71 ARG A N 1
ATOM 593 C CA . ARG A 1 71 ? 4.204 -2.508 -10.442 1.00 93.50 71 ARG A CA 1
ATOM 594 C C . ARG A 1 71 ? 4.108 -2.200 -8.941 1.00 93.50 71 ARG A C 1
ATOM 596 O O . ARG A 1 71 ? 3.587 -3.012 -8.184 1.00 93.50 71 ARG A O 1
ATOM 603 N N . ASN A 1 72 ? 4.620 -1.053 -8.489 1.00 90.94 72 ASN A N 1
ATOM 604 C CA . ASN A 1 72 ? 4.584 -0.673 -7.077 1.00 90.94 72 ASN A CA 1
ATOM 605 C C . ASN A 1 72 ? 3.158 -0.336 -6.627 1.00 90.94 72 ASN A C 1
ATOM 607 O O . ASN A 1 72 ? 2.463 0.458 -7.265 1.00 90.94 72 ASN A O 1
ATOM 611 N N . GLY A 1 73 ? 2.754 -0.874 -5.477 1.00 92.75 73 GLY A N 1
ATOM 612 C CA . GLY A 1 73 ? 1.500 -0.517 -4.828 1.00 92.75 73 GLY A CA 1
ATOM 613 C C . GLY A 1 73 ? 1.648 0.671 -3.876 1.00 92.75 73 GLY A C 1
ATOM 614 O O . GLY A 1 73 ? 2.624 0.774 -3.136 1.00 92.75 73 GLY A O 1
ATOM 615 N N . ALA A 1 74 ? 0.648 1.552 -3.880 1.00 93.62 74 ALA A N 1
ATOM 616 C CA . ALA A 1 74 ? 0.540 2.690 -2.959 1.00 93.62 74 ALA A CA 1
ATOM 617 C C . ALA A 1 74 ? -0.920 2.957 -2.544 1.00 93.62 74 ALA A C 1
ATOM 619 O O . ALA A 1 74 ? -1.321 4.096 -2.332 1.00 93.62 74 ALA A O 1
ATOM 620 N N . SER A 1 75 ? -1.757 1.918 -2.496 1.00 96.00 75 SER A N 1
ATOM 621 C CA . SER A 1 75 ? -3.145 2.030 -2.034 1.00 96.00 75 SER A CA 1
ATOM 622 C C . SER A 1 75 ? -3.492 0.928 -1.047 1.00 96.00 75 SER A C 1
ATOM 624 O O . SER A 1 75 ? -2.914 -0.160 -1.092 1.00 96.00 75 SER A O 1
ATOM 626 N N . LEU A 1 76 ? -4.450 1.212 -0.167 1.00 97.75 76 LEU A N 1
ATOM 627 C CA . LEU A 1 76 ? -4.943 0.263 0.820 1.00 97.75 76 LEU A CA 1
ATOM 628 C C . LEU A 1 76 ? -6.471 0.246 0.813 1.00 97.75 76 LEU A C 1
ATOM 630 O O . LEU A 1 76 ? -7.118 1.286 0.931 1.00 97.75 76 LEU A O 1
ATOM 634 N N . TRP A 1 77 ? -7.047 -0.946 0.670 1.00 97.69 77 TRP A N 1
ATOM 635 C CA . TRP A 1 77 ? -8.492 -1.153 0.741 1.00 97.69 77 TRP A CA 1
ATOM 636 C C . TRP A 1 77 ? -8.874 -1.774 2.074 1.00 97.69 77 TRP A C 1
ATOM 638 O O . TRP A 1 77 ? -8.276 -2.769 2.486 1.00 97.69 77 TRP A O 1
ATOM 648 N N . ILE A 1 78 ? -9.909 -1.219 2.701 1.00 95.69 78 ILE A N 1
ATOM 649 C CA . ILE A 1 78 ? -10.535 -1.789 3.894 1.00 95.69 78 ILE A CA 1
ATOM 650 C C . ILE A 1 78 ? -12.034 -1.990 3.699 1.00 95.69 78 ILE A C 1
ATOM 652 O O . ILE A 1 78 ? -12.689 -1.275 2.925 1.00 95.69 78 ILE A O 1
ATOM 656 N N . ARG A 1 79 ? -12.589 -2.916 4.471 1.00 94.75 79 ARG A N 1
ATOM 657 C CA . ARG A 1 79 ? -14.016 -2.984 4.781 1.00 94.75 79 ARG A CA 1
ATOM 658 C C . ARG A 1 79 ? -14.232 -2.458 6.196 1.00 94.75 79 ARG A C 1
ATOM 660 O O . ARG A 1 79 ? -13.406 -2.709 7.066 1.00 94.75 79 ARG A O 1
ATOM 667 N N 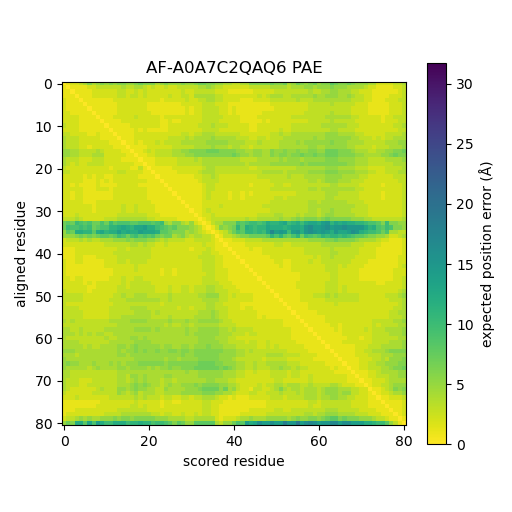. ILE A 1 80 ? -15.324 -1.726 6.381 1.00 90.12 80 ILE A N 1
ATOM 668 C CA . ILE A 1 80 ? -15.840 -1.329 7.691 1.00 90.12 80 ILE A CA 1
ATOM 669 C C . ILE A 1 80 ? -17.223 -1.970 7.796 1.00 90.12 80 ILE A C 1
ATOM 671 O O . ILE A 1 80 ? -18.003 -1.837 6.847 1.00 90.12 80 ILE A O 1
ATOM 675 N N . ALA A 1 81 ? -17.464 -2.718 8.868 1.00 83.12 81 ALA A N 1
ATOM 676 C CA . ALA A 1 81 ? -18.750 -3.339 9.183 1.00 83.12 81 ALA A CA 1
ATOM 677 C C . ALA A 1 81 ? -19.672 -2.390 9.959 1.00 83.12 81 ALA A C 1
ATOM 679 O O . ALA A 1 81 ? -19.148 -1.553 10.726 1.00 83.12 81 ALA A O 1
#

Secondary structure (DSSP, 8-state):
-EEES--TTSPPPGGGGGG---HHHHHHHHHHTT-T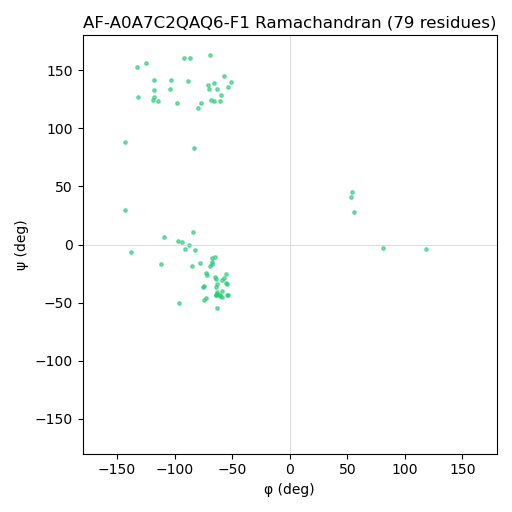TEEEEEEHHHHTT-HHHHHTTHHHHTSGGGTT------EEEEEE-

Foldseek 3Di:
DKDFQAQPPDDRDPVCVVVPDDVNVVVVVVVVVVPPFKDWDDNQNCQLPDPVNVCVCVVVCVDPVNPPPDSHDRMTDITGD

Solvent-accessible surface area (backbone atoms only — not comparable to full-atom values): 4870 Å² total; per-residue (Å²): 93,77,43,74,78,24,39,51,95,48,74,77,61,76,89,51,65,88,70,70,81,55,65,53,59,55,50,50,51,51,62,70,66,62,58,90,46,68,42,84,73,43,48,30,24,40,38,49,70,35,76,73,60,37,55,74,47,41,78,60,57,68,34,78,92,39,64,90,61,84,72,77,35,40,31,34,32,36,47,76,112

Mean predicted aligned error: 3.11 Å

Sequence (81 aa):
MQFHDIFLPYDYPPHWGKRYYSEQYLLAVWLLAREPGIEVLLPNAFISRDPELSHVLDPLWEHPAMQGVNRNGASLWIRIA

pLDDT: mean 94.56, std 3.64, range [79.31, 97.75]

Nearest PDB structures (foldseek):
  6olf-assembly1_SK  TM=2.272E-01  e=9.745E+00  Homo sapiens